Protein AF-A0AAD9U1U0-F1 (afdb_monomer)

Sequence (128 aa):
MNCRLKLYEFMQNIDRALERIRHSETFNDYQYGNTTPVYSTHLTSLEKHAATNYTRNVFFLVRDEIKEEASFSICNYIQDVDRYTYTLKRFGYENLTWTTCLIPSANVFNARANCLRPQVFLVATHSV

Secondary structure (DSSP, 8-state):
--HHHHHHHHHHHHHHHHHHHHHHHHHHHHHHTTSPPPP-SS-HHHHHHHHHHS-HHHHHHHHHHHHHHTTEEEEEEEEETTEEEEEEEETT-TT-EEEEEEETTTTEEEEEESSSS-------SS--

Radius of gyration: 20.53 Å; Cα contacts (8 Å, |Δi|>4): 122; chains: 1; bounding box: 55×40×45 Å

Nearest PDB structures (foldseek):
  2xgn-assembly2_B  TM=4.938E-01  e=3.022E-01  Streptomyces clavuligerus
  2xh9-assembly2_B  TM=5.156E-01  e=3.642E-01  Streptomyces clavuligerus
  5jrk-assembly1_A  TM=5.918E-01  e=8.184E-01  Sphingopyxis alaskensis RB2256
  2xft-assembly2_B  TM=4.331E-01  e=2.839E-01  Streptomyces clavuligerus
  2xft-assembly1_A  TM=4.361E-01  e=4.390E-01  Streptomyces clavuligerus

Mean predicted aligned error: 11.26 Å

pLDDT: mean 79.94, std 14.18, range [29.56, 95.44]

Structure (mmCIF, N/CA/C/O backbone):
data_AF-A0AAD9U1U0-F1
#
_entry.id   AF-A0AAD9U1U0-F1
#
loop_
_atom_site.group_PDB
_atom_site.id
_atom_site.type_symbol
_atom_site.label_atom_id
_atom_site.label_alt_id
_atom_site.label_comp_id
_atom_site.label_asym_id
_atom_site.label_entity_id
_atom_site.label_seq_id
_atom_site.pdbx_PDB_ins_code
_atom_site.Cartn_x
_atom_site.Cartn_y
_atom_site.Cartn_z
_atom_site.occupancy
_atom_site.B_iso_or_equiv
_atom_site.auth_seq_id
_atom_site.auth_comp_id
_atom_site.auth_asym_id
_atom_site.auth_atom_id
_atom_site.pdbx_PDB_model_num
ATOM 1 N N . MET A 1 1 ? -36.109 28.791 11.547 1.00 49.16 1 MET A N 1
ATOM 2 C CA . MET A 1 1 ? -35.301 27.580 11.831 1.00 49.16 1 MET A CA 1
ATOM 3 C C . MET A 1 1 ? -33.848 28.029 12.002 1.00 49.16 1 MET A C 1
ATOM 5 O O . MET A 1 1 ? -33.336 28.674 11.101 1.00 49.16 1 MET A O 1
ATOM 9 N N . ASN A 1 2 ? -33.227 27.833 13.171 1.00 58.56 2 ASN A N 1
ATOM 10 C CA . ASN A 1 2 ? -31.955 28.479 13.542 1.00 58.56 2 ASN A CA 1
ATOM 11 C C . ASN A 1 2 ? -30.740 27.638 13.089 1.00 58.56 2 ASN A C 1
ATOM 13 O O . ASN A 1 2 ? -30.385 26.655 13.736 1.00 58.56 2 ASN A O 1
ATOM 17 N N . CYS A 1 3 ? -30.115 28.007 11.966 1.00 62.72 3 CYS A N 1
ATOM 18 C CA . CYS A 1 3 ? -29.000 27.270 11.353 1.00 62.72 3 CYS A CA 1
ATOM 19 C C . CYS A 1 3 ? -27.746 27.152 12.241 1.00 62.72 3 CYS A C 1
ATOM 21 O O . CYS A 1 3 ? -26.942 26.248 12.025 1.00 62.72 3 CYS A O 1
ATOM 23 N N . ARG A 1 4 ? -27.579 28.016 13.257 1.00 61.69 4 ARG A N 1
ATOM 24 C CA . ARG A 1 4 ? -26.404 27.995 14.149 1.00 61.69 4 ARG A CA 1
ATOM 25 C C . ARG A 1 4 ? -26.391 26.787 15.090 1.00 61.69 4 ARG A C 1
ATOM 27 O O . ARG A 1 4 ? -25.322 26.247 15.346 1.00 61.69 4 ARG A O 1
ATOM 34 N N . LEU A 1 5 ? -27.561 26.333 15.552 1.00 69.50 5 LEU A N 1
ATOM 35 C CA . LEU A 1 5 ? -27.675 25.149 16.417 1.00 69.50 5 LEU A CA 1
ATOM 36 C C . LEU A 1 5 ? -27.323 23.862 15.654 1.00 69.50 5 LEU A C 1
ATOM 38 O O . LEU A 1 5 ? -26.585 23.027 16.164 1.00 69.50 5 LEU A O 1
ATOM 42 N N . LYS A 1 6 ? -27.748 23.760 14.387 1.00 77.69 6 LYS A N 1
ATOM 43 C CA . LYS A 1 6 ? -27.458 22.598 13.531 1.00 77.69 6 LYS A CA 1
ATOM 44 C C . LYS A 1 6 ? -25.970 22.444 13.200 1.00 77.69 6 LYS A C 1
ATOM 46 O O . LYS A 1 6 ? -25.476 21.324 13.145 1.00 77.69 6 LYS A O 1
ATOM 51 N N . LEU A 1 7 ? -25.248 23.550 12.985 1.00 88.69 7 LEU A N 1
ATOM 52 C CA . LEU A 1 7 ? -23.804 23.500 12.724 1.00 88.69 7 LEU A CA 1
ATOM 53 C C . LEU A 1 7 ? -23.018 23.075 13.972 1.00 88.69 7 LEU A C 1
ATOM 55 O O . LEU A 1 7 ? -22.061 22.315 13.869 1.00 88.69 7 LEU A O 1
ATOM 59 N N . TYR A 1 8 ? -23.437 23.541 15.149 1.00 88.62 8 TYR A N 1
ATOM 60 C CA . TYR A 1 8 ? -22.802 23.172 16.410 1.00 88.62 8 TYR A CA 1
ATOM 61 C C . TYR A 1 8 ? -22.972 21.679 16.727 1.00 88.62 8 TYR A C 1
ATOM 63 O O . TYR A 1 8 ? -21.994 21.001 17.030 1.00 88.62 8 TYR A O 1
ATOM 71 N N . GLU A 1 9 ? -24.185 21.142 16.573 1.00 89.50 9 GLU A N 1
ATOM 72 C CA . GLU A 1 9 ? -24.446 19.702 16.712 1.00 89.50 9 GLU A CA 1
ATOM 73 C C . GLU A 1 9 ? -23.649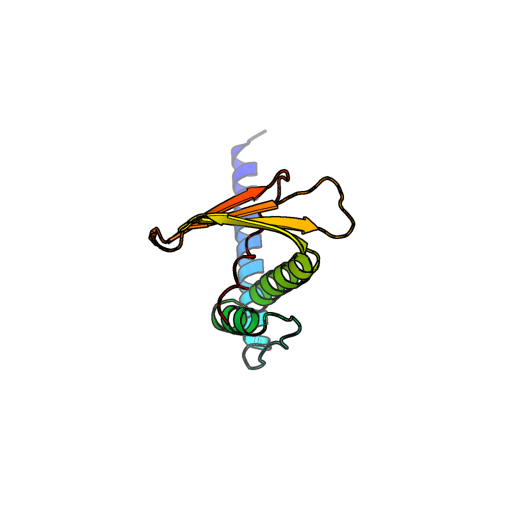 18.871 15.697 1.00 89.50 9 GLU A C 1
ATOM 75 O O . GLU A 1 9 ? -23.116 17.814 16.032 1.00 89.50 9 GLU A O 1
ATOM 80 N N . PHE A 1 10 ? -23.519 19.358 14.459 1.00 92.56 10 PHE A N 1
ATOM 81 C CA . PHE A 1 10 ? -22.698 18.710 13.439 1.00 92.56 10 PHE A CA 1
ATOM 82 C C . PHE A 1 10 ? -21.218 18.639 13.842 1.00 92.56 10 PHE A C 1
ATOM 84 O O . PHE A 1 10 ? -20.629 17.561 13.786 1.00 92.56 10 PHE A O 1
ATOM 91 N N . MET A 1 11 ? -20.638 19.747 14.314 1.00 93.44 11 MET A N 1
ATOM 92 C CA . MET A 1 11 ? -19.250 19.786 14.793 1.00 93.44 11 MET A CA 1
ATOM 93 C C . MET A 1 11 ? -19.028 18.840 15.978 1.00 93.44 11 MET A C 1
ATOM 95 O O . MET A 1 11 ? -18.098 18.042 15.952 1.00 93.44 11 MET A O 1
ATOM 99 N N . GLN A 1 12 ? -19.932 18.834 16.964 1.00 93.56 12 GLN A N 1
ATOM 100 C CA . GLN A 1 12 ? -19.842 17.903 18.095 1.00 93.56 12 GLN A CA 1
ATOM 101 C C . GLN A 1 12 ? -19.886 16.431 17.666 1.00 93.56 12 GLN A C 1
ATOM 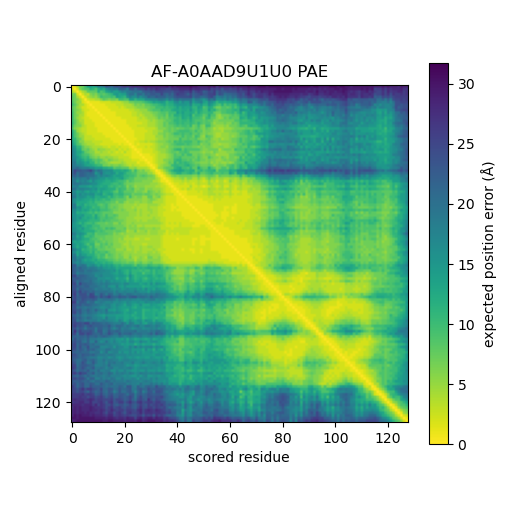103 O O . GLN A 1 12 ? -19.243 15.577 18.281 1.00 93.56 12 GLN A O 1
ATOM 108 N N . ASN A 1 13 ? -20.667 16.109 16.634 1.00 93.94 13 ASN A N 1
ATOM 109 C CA . ASN A 1 13 ? -20.720 14.755 16.094 1.00 93.94 13 ASN A CA 1
ATOM 110 C C . ASN A 1 13 ? -19.416 14.375 15.382 1.00 93.94 13 ASN A C 1
ATOM 112 O O . ASN A 1 13 ? -18.989 13.227 15.508 1.00 93.94 13 ASN A O 1
ATOM 116 N N . ILE A 1 14 ? -18.764 15.320 14.693 1.00 94.75 14 ILE A N 1
ATOM 117 C CA . ILE A 1 14 ? -17.425 15.115 14.121 1.00 94.75 14 ILE A CA 1
ATOM 118 C C . ILE A 1 14 ? -16.411 14.853 15.233 1.00 94.75 14 ILE A C 1
ATOM 120 O O . ILE A 1 14 ? -15.723 13.838 15.177 1.00 94.75 14 ILE A O 1
ATOM 124 N N . ASP A 1 15 ? -16.355 15.703 16.259 1.00 95.38 15 ASP A N 1
ATOM 125 C CA . ASP A 1 15 ? -15.394 15.555 17.359 1.00 95.38 15 ASP A CA 1
ATOM 126 C C . ASP A 1 15 ? -15.533 14.189 18.038 1.00 95.38 15 ASP A C 1
ATOM 128 O O . ASP A 1 15 ? -14.554 13.472 18.247 1.00 95.38 15 ASP A O 1
ATOM 132 N N . ARG A 1 16 ? -16.775 13.763 18.288 1.00 95.38 16 ARG A N 1
ATOM 133 C CA . ARG A 1 16 ? -17.067 12.447 18.864 1.00 95.38 16 ARG A CA 1
ATOM 134 C C . ARG A 1 16 ? -16.684 11.298 17.935 1.00 95.38 16 ARG A C 1
ATOM 136 O O . ARG A 1 16 ? -16.249 10.249 18.407 1.00 95.38 16 ARG A O 1
ATOM 143 N N . ALA A 1 17 ? -16.873 11.452 16.625 1.00 95.44 17 ALA A N 1
ATOM 144 C CA . ALA A 1 17 ? -16.447 10.450 15.654 1.00 95.44 17 ALA A CA 1
ATOM 145 C C . ALA A 1 17 ? -14.916 10.328 15.628 1.00 95.44 17 ALA A C 1
ATOM 147 O O . ALA A 1 17 ? -14.399 9.213 15.681 1.00 95.44 17 ALA A O 1
ATOM 148 N N . LEU A 1 18 ? -14.201 11.456 15.634 1.00 93.69 18 LEU A N 1
ATOM 149 C CA . LEU A 1 18 ? -12.739 11.495 15.697 1.00 93.69 18 LEU A CA 1
ATOM 150 C C . LEU A 1 18 ? -12.208 10.859 16.983 1.00 93.69 18 LEU A C 1
ATOM 152 O O . LEU A 1 18 ? -11.282 10.051 16.937 1.00 93.69 18 LEU A O 1
ATOM 156 N N . GLU A 1 19 ? -12.822 11.162 18.125 1.00 94.75 19 GLU A N 1
ATOM 157 C CA . GLU A 1 19 ? -12.441 10.581 19.411 1.00 94.75 19 GLU A CA 1
ATOM 158 C C . GLU A 1 19 ? -12.618 9.055 1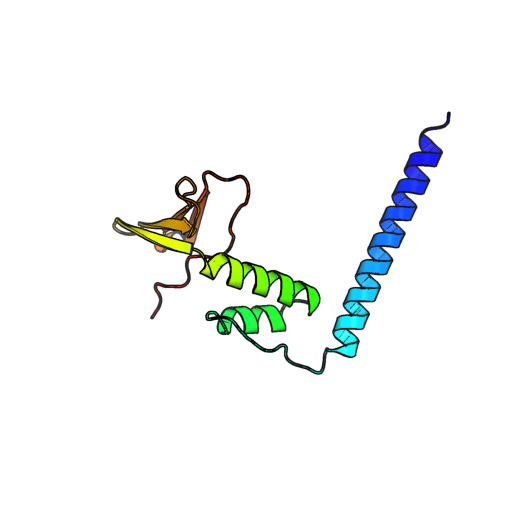9.418 1.00 94.75 19 GLU A C 1
ATOM 160 O O . GLU A 1 19 ? -11.723 8.323 19.848 1.00 94.75 19 GLU A O 1
ATOM 165 N N . ARG A 1 20 ? -13.723 8.550 18.851 1.00 92.25 20 ARG A N 1
ATOM 166 C CA . ARG A 1 20 ? -13.952 7.104 18.685 1.00 92.25 20 ARG A CA 1
ATOM 167 C C . ARG A 1 20 ? -12.910 6.454 17.776 1.00 92.25 20 ARG A C 1
ATOM 169 O O . ARG A 1 20 ? -12.417 5.383 18.127 1.00 92.25 20 ARG A O 1
ATOM 176 N N . ILE A 1 21 ? -12.553 7.090 16.656 1.00 89.12 21 ILE A N 1
ATOM 177 C CA . ILE A 1 21 ? -11.502 6.598 15.750 1.00 89.12 21 ILE A CA 1
ATOM 178 C C . ILE A 1 21 ? -10.178 6.495 16.511 1.00 89.12 21 ILE A C 1
ATOM 180 O O . ILE A 1 21 ? -9.608 5.407 16.588 1.00 89.12 21 ILE A O 1
ATOM 184 N N . ARG A 1 22 ? -9.753 7.571 17.184 1.00 88.31 22 ARG A N 1
ATOM 185 C CA . ARG A 1 22 ? -8.489 7.606 17.932 1.00 88.31 22 ARG A CA 1
ATOM 186 C C . ARG A 1 22 ? -8.425 6.544 19.029 1.00 88.31 22 ARG A C 1
ATOM 188 O O . ARG A 1 22 ? -7.402 5.879 19.192 1.00 88.31 22 ARG A O 1
ATOM 195 N N . HIS A 1 23 ? -9.511 6.358 19.780 1.00 88.44 23 HIS A N 1
ATOM 196 C CA . HIS A 1 23 ? -9.575 5.311 20.798 1.00 88.44 23 HIS A CA 1
ATOM 197 C C . HIS A 1 23 ? -9.511 3.908 20.197 1.00 88.44 23 HIS A C 1
ATOM 199 O O . HIS A 1 23 ? -8.825 3.054 20.753 1.00 88.44 23 HIS A O 1
ATOM 205 N N . SER A 1 24 ? -10.178 3.670 19.064 1.00 86.12 24 SER A N 1
ATOM 206 C CA . SER A 1 24 ? -10.131 2.370 18.388 1.00 86.12 24 SER A CA 1
ATOM 207 C C . SER A 1 24 ? -8.734 2.036 17.859 1.00 86.12 24 SER A C 1
ATOM 209 O O . SER A 1 24 ? -8.270 0.912 18.031 1.00 86.12 24 SER A O 1
ATOM 211 N N . GLU A 1 25 ? -8.029 3.018 17.292 1.00 83.50 25 GLU A N 1
ATOM 212 C CA . GLU A 1 25 ? -6.649 2.863 16.824 1.00 83.50 25 GLU A CA 1
ATOM 213 C C . GLU A 1 25 ? -5.705 2.581 17.989 1.00 83.50 25 GLU A C 1
ATOM 215 O O . GLU A 1 25 ? -4.966 1.603 17.953 1.00 83.50 25 GLU A O 1
ATOM 220 N N . THR A 1 26 ? -5.809 3.367 19.065 1.00 83.19 26 THR A N 1
ATOM 221 C CA . THR A 1 26 ? -4.991 3.183 20.273 1.00 83.19 26 THR A CA 1
ATOM 222 C C . THR A 1 26 ? -5.227 1.810 20.901 1.00 83.19 26 THR A C 1
ATOM 224 O O . THR A 1 26 ? -4.285 1.145 21.325 1.00 83.19 26 THR A O 1
ATOM 227 N N . PHE A 1 27 ? -6.483 1.360 20.962 1.00 83.12 27 PHE A N 1
ATOM 228 C CA . PHE A 1 27 ? -6.822 0.041 21.487 1.00 83.12 27 PHE A CA 1
ATOM 229 C C . PHE A 1 27 ? -6.278 -1.083 20.602 1.00 83.12 27 PHE A C 1
ATOM 231 O O . PHE A 1 27 ? -5.739 -2.052 21.130 1.00 83.12 27 PHE A O 1
ATOM 238 N N . ASN A 1 28 ? -6.378 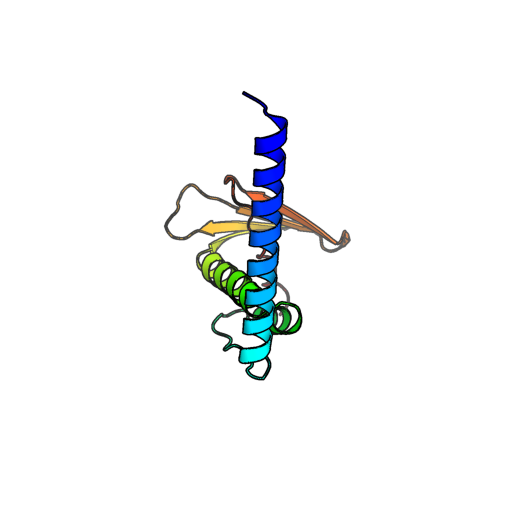-0.954 19.277 1.00 78.69 28 ASN A N 1
ATOM 239 C CA . ASN A 1 28 ? -5.810 -1.928 18.348 1.00 78.69 28 ASN A CA 1
ATOM 240 C C . ASN A 1 28 ? -4.283 -1.987 18.476 1.00 78.69 28 ASN A C 1
ATOM 242 O O . ASN A 1 28 ? -3.718 -3.075 18.566 1.00 78.69 28 ASN A O 1
ATOM 246 N N . ASP A 1 29 ? -3.611 -0.844 18.548 1.00 79.25 29 ASP A N 1
ATOM 247 C CA . ASP A 1 29 ? -2.163 -0.807 18.739 1.00 79.25 29 ASP A CA 1
ATOM 248 C C . ASP A 1 29 ? -1.755 -1.359 20.110 1.00 79.25 29 ASP A C 1
ATOM 250 O O . ASP A 1 29 ? -0.751 -2.054 20.203 1.00 79.25 29 ASP A O 1
ATOM 254 N N . TYR A 1 30 ? -2.544 -1.152 21.168 1.00 79.06 30 TYR A N 1
ATOM 255 C CA . TYR A 1 30 ? -2.287 -1.762 22.477 1.00 79.06 30 TYR A CA 1
ATOM 256 C C . TYR A 1 30 ? -2.484 -3.284 22.462 1.00 79.06 30 TYR A C 1
ATOM 258 O O . TYR A 1 30 ? -1.590 -4.030 22.859 1.00 79.06 30 TYR A O 1
ATOM 266 N N . GLN A 1 31 ? -3.639 -3.757 21.982 1.00 78.88 31 GLN A N 1
ATOM 267 C CA . GLN A 1 31 ? -3.976 -5.185 21.949 1.00 78.88 31 GLN A CA 1
ATOM 268 C C . GLN A 1 31 ? -2.992 -5.987 21.108 1.00 78.88 31 GLN A C 1
ATOM 270 O O . GLN A 1 31 ? -2.654 -7.125 21.430 1.00 78.88 31 GLN A O 1
ATOM 275 N N . TYR A 1 32 ? -2.531 -5.388 20.016 1.00 72.94 32 TYR A N 1
ATOM 276 C CA . TYR A 1 32 ? -1.725 -6.081 19.035 1.00 72.94 32 TYR A CA 1
ATOM 277 C C . TYR A 1 32 ? -0.275 -5.590 18.954 1.00 72.94 32 TYR A C 1
ATOM 279 O O . TYR A 1 32 ? 0.478 -6.119 18.133 1.00 72.94 32 TYR A O 1
ATOM 287 N N . GLY A 1 33 ? 0.139 -4.642 19.796 1.00 67.62 33 GLY A N 1
ATOM 288 C CA . GLY A 1 33 ? 1.457 -3.992 19.753 1.00 67.62 33 GLY A CA 1
ATOM 289 C C . GLY A 1 33 ? 2.633 -4.932 20.000 1.00 67.62 33 GLY A C 1
ATOM 290 O O . GLY A 1 33 ? 3.730 -4.694 19.508 1.00 67.62 33 GLY A O 1
ATOM 291 N N . ASN A 1 34 ? 2.387 -6.061 20.669 1.00 67.88 34 ASN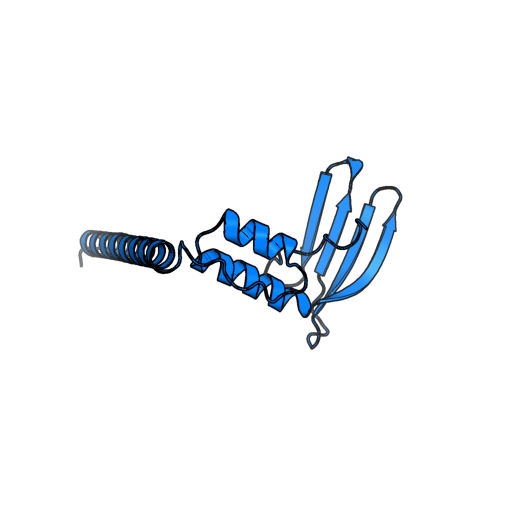 A N 1
ATOM 292 C CA . ASN A 1 34 ? 3.387 -7.111 20.880 1.00 67.88 34 ASN A CA 1
ATOM 293 C C . ASN A 1 34 ? 3.464 -8.120 19.720 1.00 67.88 34 ASN A C 1
ATOM 295 O O . ASN A 1 34 ? 4.253 -9.061 19.774 1.00 67.88 34 ASN A O 1
ATOM 299 N N . THR A 1 35 ? 2.629 -7.968 18.686 1.00 77.81 35 THR A N 1
ATOM 300 C CA . THR A 1 35 ? 2.562 -8.900 17.555 1.00 77.81 35 THR A CA 1
ATOM 301 C C . THR A 1 35 ? 2.949 -8.203 16.262 1.00 77.81 35 THR A C 1
ATOM 303 O O . THR A 1 35 ? 2.262 -7.295 15.793 1.00 77.81 35 THR A O 1
ATOM 306 N N . THR A 1 36 ? 4.025 -8.665 15.635 1.00 78.88 36 THR A N 1
ATOM 307 C CA . THR A 1 36 ? 4.366 -8.240 14.278 1.00 78.88 36 THR A CA 1
ATOM 308 C C . THR A 1 36 ? 3.292 -8.742 13.307 1.00 78.88 36 THR A C 1
ATOM 310 O O . THR A 1 36 ? 2.951 -9.929 13.347 1.00 78.88 36 THR A O 1
ATOM 313 N N . PRO A 1 37 ? 2.718 -7.880 12.449 1.00 82.62 37 PRO A N 1
ATOM 314 C CA . PRO A 1 37 ? 1.771 -8.335 11.446 1.00 82.62 37 PRO A CA 1
ATOM 315 C C . PRO A 1 37 ? 2.460 -9.267 10.442 1.00 82.62 37 PRO A C 1
ATOM 317 O O . PRO A 1 37 ? 3.619 -9.075 10.083 1.00 82.62 37 PRO A O 1
ATOM 320 N N . VAL A 1 38 ? 1.736 -10.283 9.972 1.00 86.75 38 VAL A N 1
ATOM 321 C CA . VAL A 1 38 ? 2.253 -11.208 8.957 1.00 86.75 38 VAL A CA 1
ATOM 322 C C . VAL A 1 38 ? 2.369 -10.479 7.619 1.00 86.75 38 VAL A C 1
ATOM 324 O O . VAL A 1 38 ? 1.371 -9.973 7.087 1.00 86.75 38 VAL A O 1
ATOM 327 N N . TYR A 1 39 ? 3.586 -10.453 7.081 1.00 90.12 39 TYR A N 1
ATOM 328 C CA . TYR A 1 39 ? 3.883 -9.964 5.737 1.00 90.12 39 TYR A CA 1
ATOM 329 C C . TYR A 1 39 ? 3.419 -11.004 4.724 1.00 90.12 39 TYR A C 1
ATOM 331 O O . TYR A 1 39 ? 3.718 -12.190 4.864 1.00 90.12 39 TYR A O 1
ATOM 339 N N . SER A 1 40 ? 2.637 -10.575 3.741 1.00 88.00 40 SER A N 1
ATOM 340 C CA . SER A 1 40 ? 1.949 -11.501 2.828 1.00 88.00 40 SER A CA 1
ATOM 341 C C . SER A 1 40 ? 2.146 -11.165 1.356 1.00 88.00 40 SER A C 1
ATOM 343 O O . SER A 1 40 ? 1.662 -11.895 0.495 1.00 88.00 40 SER A O 1
ATOM 345 N N . THR A 1 41 ? 2.820 -10.058 1.059 1.00 86.81 41 THR A N 1
ATOM 346 C CA . THR A 1 41 ? 3.000 -9.565 -0.306 1.00 86.81 41 THR A CA 1
ATOM 347 C C . THR A 1 41 ? 4.425 -9.806 -0.792 1.00 86.81 41 THR A C 1
ATOM 349 O O . THR A 1 41 ? 5.315 -10.174 -0.027 1.00 86.81 41 THR A O 1
ATOM 352 N N . HIS A 1 42 ? 4.658 -9.571 -2.082 1.00 83.25 42 HIS A N 1
ATOM 353 C CA . HIS A 1 42 ? 5.990 -9.655 -2.677 1.00 83.25 42 HIS A CA 1
ATOM 354 C C . HIS A 1 42 ? 6.909 -8.484 -2.266 1.00 83.25 42 HIS A C 1
ATOM 356 O O . HIS A 1 42 ? 8.125 -8.598 -2.393 1.00 83.25 42 HIS A O 1
ATOM 362 N N . LEU A 1 43 ? 6.363 -7.384 -1.723 1.00 85.81 43 LEU A N 1
ATOM 363 C CA . LEU A 1 43 ? 7.116 -6.213 -1.250 1.00 85.81 43 LEU A CA 1
ATOM 364 C C . LEU A 1 43 ? 7.276 -6.224 0.278 1.00 85.81 43 LEU A C 1
ATOM 366 O O . LEU A 1 43 ? 6.929 -5.265 0.970 1.00 85.81 43 LEU A O 1
ATOM 370 N N . THR A 1 44 ? 7.840 -7.304 0.822 1.00 87.81 44 THR A N 1
ATOM 371 C CA . THR A 1 44 ? 7.995 -7.492 2.279 1.00 87.81 44 THR A CA 1
ATOM 372 C C . THR A 1 44 ? 8.806 -6.384 2.958 1.00 87.81 44 THR A C 1
ATOM 374 O O . THR A 1 44 ? 8.528 -6.038 4.104 1.00 87.8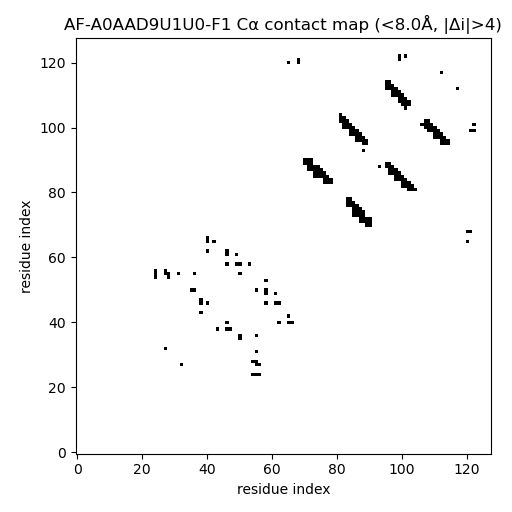1 44 THR A O 1
ATOM 377 N N . SER A 1 45 ? 9.776 -5.781 2.259 1.00 87.50 45 SER A N 1
ATOM 378 C CA . SER A 1 45 ? 10.544 -4.630 2.765 1.00 87.50 45 SER A CA 1
ATOM 379 C C . SER A 1 45 ? 9.651 -3.408 3.015 1.00 87.50 45 SER A C 1
ATOM 381 O O . SER A 1 45 ? 9.759 -2.756 4.056 1.00 87.50 45 SER A O 1
ATOM 383 N N . LEU A 1 46 ? 8.707 -3.144 2.103 1.00 87.00 46 LEU A N 1
ATOM 384 C CA . LEU A 1 46 ? 7.747 -2.052 2.238 1.00 87.00 46 LEU A CA 1
ATOM 385 C C . LEU A 1 46 ? 6.727 -2.352 3.340 1.00 87.00 46 LEU A C 1
ATOM 387 O O . LEU A 1 46 ? 6.466 -1.486 4.170 1.00 87.00 46 LEU A O 1
ATOM 391 N N . GLU A 1 47 ? 6.221 -3.589 3.415 1.00 89.69 47 GLU A N 1
ATOM 392 C CA . GLU A 1 47 ? 5.359 -4.028 4.523 1.00 89.69 47 GLU A CA 1
ATOM 393 C C . GLU A 1 47 ? 6.066 -3.864 5.882 1.00 89.69 47 GLU A C 1
ATOM 395 O O . GLU A 1 47 ? 5.476 -3.339 6.824 1.00 89.69 47 GLU A O 1
ATOM 400 N N . LYS A 1 48 ? 7.346 -4.240 5.988 1.00 90.88 48 LYS A N 1
ATOM 401 C CA . LYS A 1 48 ? 8.140 -4.079 7.216 1.00 90.88 48 LYS A CA 1
ATOM 402 C C . LYS A 1 48 ? 8.334 -2.608 7.592 1.00 90.88 48 LYS A C 1
ATOM 404 O O . LYS A 1 48 ? 8.229 -2.253 8.769 1.00 90.88 48 LYS A O 1
ATOM 409 N N . HIS A 1 49 ? 8.610 -1.749 6.611 1.00 90.25 49 HIS A N 1
ATOM 410 C CA . HIS A 1 49 ? 8.724 -0.312 6.844 1.00 90.25 49 HIS A CA 1
ATOM 411 C C . HIS A 1 49 ? 7.384 0.276 7.308 1.00 90.25 49 HIS A C 1
ATOM 413 O O . HIS A 1 49 ? 7.345 0.995 8.306 1.00 90.25 49 HIS A O 1
ATOM 419 N N . ALA A 1 50 ? 6.283 -0.094 6.653 1.00 89.88 50 ALA A N 1
ATOM 420 C CA . ALA A 1 50 ? 4.939 0.334 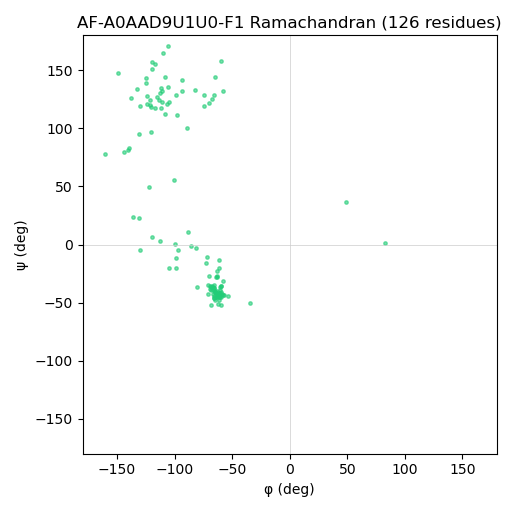7.020 1.00 89.88 50 ALA A CA 1
ATOM 421 C C . ALA A 1 50 ? 4.549 -0.134 8.431 1.00 89.88 50 ALA A C 1
ATOM 423 O O . ALA A 1 50 ? 4.055 0.666 9.215 1.00 89.88 50 ALA A O 1
ATOM 424 N N . ALA A 1 51 ? 4.833 -1.389 8.789 1.00 89.69 51 ALA A N 1
ATOM 425 C CA . ALA A 1 51 ? 4.537 -1.936 10.115 1.00 89.69 51 ALA A CA 1
ATOM 426 C C . ALA A 1 51 ? 5.310 -1.235 11.244 1.00 89.69 51 ALA A C 1
ATOM 428 O O . ALA A 1 51 ? 4.848 -1.214 12.379 1.00 89.69 51 ALA A O 1
ATOM 429 N N . THR A 1 52 ? 6.487 -0.680 10.938 1.00 89.19 52 THR A N 1
ATOM 430 C CA . THR A 1 52 ? 7.296 0.081 11.903 1.00 89.19 52 THR A CA 1
ATOM 431 C C . THR A 1 52 ? 6.803 1.522 12.069 1.00 89.19 52 THR A C 1
ATOM 433 O O . THR A 1 52 ? 6.881 2.069 13.163 1.00 89.19 52 THR A O 1
ATOM 436 N N . ASN A 1 53 ? 6.337 2.156 10.988 1.00 89.12 53 ASN A N 1
ATOM 437 C CA . ASN A 1 53 ? 6.036 3.594 10.974 1.00 89.12 53 ASN A CA 1
ATOM 438 C C . ASN A 1 53 ? 4.552 3.923 11.167 1.00 89.12 53 ASN A C 1
ATOM 440 O O . ASN A 1 53 ? 4.222 5.052 11.526 1.00 89.12 53 ASN A O 1
ATOM 444 N N . TYR A 1 54 ? 3.660 2.969 10.912 1.00 86.12 54 TYR A N 1
ATOM 445 C CA . TYR A 1 54 ? 2.220 3.185 10.949 1.00 86.12 54 TYR A CA 1
ATOM 446 C C . TYR A 1 54 ? 1.532 2.349 12.026 1.00 86.12 54 TYR A C 1
ATOM 448 O O . TYR A 1 54 ? 2.005 1.278 12.404 1.00 86.12 54 TYR A O 1
ATOM 456 N N . THR A 1 55 ? 0.366 2.829 12.471 1.00 87.06 55 THR A N 1
ATOM 457 C CA . THR A 1 55 ? -0.548 2.049 13.317 1.00 87.06 55 THR A CA 1
ATOM 458 C C . THR A 1 55 ? -0.978 0.780 12.587 1.00 87.06 55 THR A C 1
ATOM 460 O O . THR A 1 55 ? -0.957 0.704 11.351 1.00 87.06 55 THR A O 1
ATOM 463 N N . ARG A 1 56 ? -1.423 -0.235 13.330 1.00 86.25 56 ARG A N 1
ATOM 464 C CA . ARG A 1 56 ? -1.772 -1.532 12.734 1.00 86.25 56 ARG A CA 1
ATOM 465 C C . ARG A 1 56 ? -2.879 -1.426 11.680 1.00 86.25 56 ARG A C 1
ATOM 467 O O . ARG A 1 56 ? -2.840 -2.135 10.677 1.00 86.25 56 ARG A O 1
ATOM 474 N N . ASN A 1 57 ? -3.845 -0.529 11.881 1.00 85.81 57 ASN A N 1
ATOM 475 C CA . ASN A 1 57 ? -4.921 -0.285 10.916 1.00 85.81 57 ASN A CA 1
ATOM 476 C C . ASN A 1 57 ? -4.374 0.310 9.613 1.00 85.81 57 ASN A C 1
ATOM 478 O O . ASN A 1 57 ? -4.711 -0.160 8.528 1.00 85.81 57 ASN A O 1
ATOM 482 N N . VAL A 1 58 ? -3.492 1.306 9.717 1.00 86.94 58 VAL A N 1
ATOM 483 C CA . VAL A 1 58 ? -2.888 1.957 8.550 1.00 86.94 58 VAL A CA 1
ATOM 484 C C . VAL A 1 58 ? -1.947 0.999 7.814 1.00 86.94 58 VAL A C 1
ATOM 486 O O . VAL A 1 58 ? -1.960 0.972 6.586 1.00 86.94 58 VAL A O 1
ATOM 489 N N . PHE A 1 59 ? -1.212 0.134 8.524 1.00 89.50 59 PHE A N 1
ATOM 490 C CA . PHE A 1 59 ? -0.442 -0.949 7.900 1.00 89.50 59 PHE A CA 1
ATOM 491 C C . PHE A 1 59 ? -1.314 -1.817 6.978 1.00 89.50 59 PHE A C 1
ATOM 493 O O . PHE A 1 59 ? -0.903 -2.131 5.860 1.00 89.50 59 PHE A O 1
ATOM 500 N N . PHE A 1 60 ? -2.521 -2.192 7.415 1.00 88.62 60 PHE A N 1
ATOM 501 C CA . PHE A 1 60 ? -3.410 -3.004 6.585 1.00 88.62 60 PHE A CA 1
ATOM 502 C C . PHE A 1 60 ? -3.898 -2.260 5.340 1.00 88.62 60 PHE A C 1
ATOM 504 O O . PHE A 1 60 ? -3.930 -2.872 4.276 1.00 88.62 60 PHE A O 1
ATOM 511 N N . LEU A 1 61 ? -4.165 -0.954 5.435 1.00 89.50 61 LEU A N 1
ATOM 512 C CA . LEU A 1 61 ? -4.493 -0.128 4.267 1.00 89.50 61 LEU A CA 1
ATOM 513 C C . LEU A 1 61 ? -3.341 -0.098 3.252 1.00 89.50 61 LEU A C 1
ATOM 515 O O . LEU A 1 61 ? -3.565 -0.303 2.063 1.00 89.50 61 LEU A O 1
ATOM 519 N N . VAL A 1 62 ? -2.102 0.093 3.719 1.00 87.56 62 VAL A N 1
ATOM 520 C CA . VAL A 1 62 ? -0.910 0.062 2.852 1.00 87.56 62 VAL A CA 1
ATOM 521 C C . VAL A 1 62 ? -0.759 -1.305 2.188 1.00 87.56 62 VAL A C 1
ATOM 523 O O . VAL A 1 62 ? -0.503 -1.396 0.991 1.00 87.56 62 VAL A O 1
ATOM 526 N N . ARG A 1 63 ? -0.942 -2.387 2.947 1.00 89.81 63 ARG A N 1
ATOM 527 C CA . ARG A 1 63 ? -0.838 -3.751 2.423 1.00 89.81 63 ARG A CA 1
ATOM 528 C C . ARG A 1 63 ? -1.893 -4.055 1.365 1.00 89.81 63 ARG A C 1
ATOM 530 O O . ARG A 1 63 ? -1.587 -4.739 0.391 1.00 89.81 63 ARG A O 1
ATOM 537 N N . ASP A 1 64 ? -3.119 -3.592 1.563 1.00 89.44 64 ASP A N 1
ATOM 538 C CA . ASP A 1 64 ? -4.194 -3.793 0.596 1.00 89.44 64 ASP A CA 1
ATOM 539 C C . ASP A 1 64 ? -3.926 -3.009 -0.695 1.00 89.44 64 ASP A C 1
ATOM 541 O O . ASP A 1 64 ? -4.135 -3.556 -1.777 1.00 89.44 64 ASP A O 1
ATOM 545 N N . GLU A 1 65 ? -3.336 -1.812 -0.604 1.00 86.06 65 GLU A N 1
ATOM 546 C CA . GLU A 1 65 ? -2.861 -1.076 -1.781 1.00 86.06 65 GLU A CA 1
ATOM 547 C C . GLU A 1 65 ? -1.736 -1.839 -2.506 1.00 86.06 65 GLU A C 1
ATOM 549 O O . GLU A 1 65 ? -1.801 -2.008 -3.718 1.00 86.06 65 GLU A O 1
ATOM 554 N N . ILE A 1 66 ? -0.755 -2.405 -1.787 1.00 85.44 66 ILE A N 1
ATOM 555 C CA . ILE A 1 66 ? 0.308 -3.239 -2.392 1.00 85.44 66 ILE A CA 1
ATOM 556 C C . ILE A 1 66 ? -0.281 -4.463 -3.115 1.00 85.44 66 ILE A C 1
ATOM 558 O O . ILE A 1 66 ? 0.184 -4.851 -4.189 1.00 85.44 66 ILE A O 1
ATOM 562 N N . LYS A 1 67 ? -1.299 -5.104 -2.530 1.00 85.31 67 LYS A N 1
ATOM 563 C CA . LYS A 1 67 ? -1.992 -6.237 -3.161 1.00 85.31 67 LYS A CA 1
ATOM 564 C C . LYS A 1 67 ? -2.765 -5.811 -4.401 1.00 85.31 67 LYS A C 1
ATOM 566 O O . LYS A 1 67 ? -2.786 -6.559 -5.374 1.00 85.31 67 LYS A O 1
ATOM 571 N N . GLU A 1 68 ? -3.408 -4.647 -4.366 1.00 80.31 68 GLU A N 1
ATOM 572 C CA . GLU A 1 68 ? -4.095 -4.102 -5.533 1.00 80.31 68 GLU A CA 1
ATOM 573 C C . GLU A 1 68 ? -3.094 -3.771 -6.644 1.00 80.31 68 GLU A C 1
ATOM 575 O O . GLU A 1 68 ? -3.331 -4.114 -7.804 1.00 80.31 68 GLU A O 1
ATOM 580 N N . GLU A 1 69 ? -1.945 -3.203 -6.293 1.00 74.94 69 GLU A N 1
ATOM 581 C CA . GLU A 1 69 ? -0.885 -2.868 -7.238 1.00 74.94 69 GLU A CA 1
ATOM 582 C C . GLU A 1 69 ? -0.287 -4.116 -7.916 1.00 74.94 69 GLU A C 1
ATOM 584 O O . GLU A 1 69 ? 0.105 -4.081 -9.079 1.00 74.94 69 GLU A O 1
ATOM 589 N N . ALA A 1 70 ? -0.315 -5.278 -7.255 1.00 70.50 70 ALA A N 1
ATOM 590 C CA . ALA A 1 70 ? 0.074 -6.547 -7.877 1.00 70.50 70 ALA A CA 1
ATOM 591 C C . ALA A 1 70 ? -0.801 -6.934 -9.093 1.00 70.50 70 ALA A C 1
ATOM 593 O O . ALA A 1 70 ? -0.440 -7.837 -9.846 1.00 70.50 70 ALA A O 1
ATOM 594 N N . SER A 1 71 ? -1.947 -6.270 -9.303 1.00 76.62 71 SER A N 1
ATOM 595 C CA . SER A 1 71 ? -2.781 -6.442 -10.502 1.00 76.62 71 SER A CA 1
ATOM 596 C C . SER A 1 71 ? -2.297 -5.645 -11.721 1.00 76.62 71 SER A C 1
ATOM 598 O O . SER A 1 71 ? -2.882 -5.767 -12.804 1.00 76.62 71 SER A O 1
ATOM 600 N N . PHE A 1 72 ? -1.241 -4.842 -11.570 1.00 78.38 72 PHE A N 1
ATOM 601 C CA . PHE A 1 72 ? -0.651 -4.042 -12.635 1.00 78.38 72 PHE A CA 1
ATOM 602 C C . PHE A 1 72 ? 0.503 -4.779 -13.301 1.00 78.38 72 PHE A C 1
ATOM 604 O O . PHE A 1 72 ? 1.304 -5.465 -12.674 1.00 78.38 72 PHE A O 1
ATOM 611 N N . SER A 1 73 ? 0.587 -4.614 -14.615 1.00 81.06 73 SER A N 1
ATOM 612 C CA . SER A 1 73 ? 1.649 -5.159 -15.449 1.00 81.06 73 SER A CA 1
ATOM 613 C C . SER A 1 73 ? 2.303 -4.031 -16.234 1.00 81.06 73 SER A C 1
ATOM 615 O O . SER A 1 73 ? 1.622 -3.131 -16.733 1.00 81.06 73 SER A O 1
ATOM 617 N N . ILE A 1 74 ? 3.629 -4.067 -16.345 1.00 84.88 74 ILE A N 1
ATOM 618 C CA . ILE A 1 74 ? 4.368 -3.144 -17.207 1.00 84.88 74 ILE A CA 1
ATOM 619 C C . ILE A 1 74 ? 4.146 -3.593 -18.651 1.00 84.88 74 ILE A C 1
ATOM 621 O O . ILE A 1 74 ? 4.500 -4.709 -19.022 1.00 84.88 74 ILE A O 1
ATOM 625 N N . CYS A 1 75 ? 3.552 -2.727 -19.466 1.00 87.00 75 CYS A N 1
ATOM 626 C CA . CYS A 1 75 ? 3.298 -3.000 -20.882 1.00 87.00 75 CYS A CA 1
ATOM 627 C C . CYS A 1 75 ? 4.258 -2.259 -21.812 1.00 87.00 75 CYS A C 1
ATOM 629 O O . CYS A 1 75 ? 4.383 -2.635 -22.973 1.00 87.00 75 CYS A O 1
ATOM 631 N N . ASN A 1 76 ? 4.900 -1.191 -21.332 1.00 86.69 76 ASN A N 1
ATOM 632 C CA . ASN A 1 76 ? 5.897 -0.460 -22.102 1.00 86.69 76 ASN A CA 1
ATOM 633 C C . ASN A 1 76 ? 6.957 0.157 -21.186 1.00 86.69 76 ASN A C 1
ATOM 635 O O . ASN A 1 76 ? 6.650 0.590 -20.072 1.00 86.69 76 ASN A O 1
ATOM 639 N N . TYR A 1 77 ? 8.181 0.237 -21.697 1.00 89.50 77 TYR A N 1
ATOM 640 C CA . TYR A 1 77 ? 9.329 0.846 -21.043 1.00 89.50 77 TYR A CA 1
ATOM 641 C C . TYR A 1 77 ? 10.108 1.667 -22.066 1.00 89.50 77 TYR A C 1
ATOM 643 O O . TYR A 1 77 ? 10.489 1.160 -23.120 1.00 89.50 77 TYR A O 1
ATOM 651 N N . ILE A 1 78 ? 10.331 2.940 -21.751 1.00 91.19 78 ILE A N 1
ATOM 652 C CA . ILE A 1 78 ? 11.129 3.854 -22.563 1.00 91.19 78 ILE A CA 1
ATOM 653 C C . ILE A 1 78 ? 12.223 4.418 -21.672 1.00 91.19 78 ILE A C 1
ATOM 655 O O . ILE A 1 78 ? 11.934 5.077 -20.671 1.00 91.19 78 ILE A O 1
ATOM 659 N N . GLN A 1 79 ? 13.467 4.182 -22.067 1.00 91.50 79 GLN A N 1
ATOM 660 C CA . GLN A 1 79 ? 14.636 4.796 -21.462 1.00 91.50 79 GLN A CA 1
ATOM 661 C C . GLN A 1 79 ? 15.192 5.851 -22.410 1.00 91.50 79 GLN A C 1
ATOM 663 O O . GLN A 1 79 ? 15.562 5.553 -23.542 1.00 91.50 79 GLN A O 1
ATOM 668 N N . ASP A 1 80 ? 15.243 7.075 -21.918 1.00 89.25 80 ASP A N 1
ATOM 669 C CA . ASP A 1 80 ? 16.043 8.168 -22.453 1.00 89.25 80 ASP A CA 1
ATOM 670 C C . ASP A 1 80 ? 17.179 8.443 -21.450 1.00 89.25 80 ASP A C 1
ATOM 672 O O . ASP A 1 80 ? 17.118 7.959 -20.319 1.00 89.25 80 ASP A O 1
ATOM 676 N N . VAL A 1 81 ? 18.213 9.183 -21.855 1.00 90.06 81 VAL A N 1
ATOM 677 C CA . VAL A 1 81 ? 19.519 9.326 -21.172 1.00 90.06 81 VAL A CA 1
ATOM 678 C C . VAL A 1 81 ? 19.433 9.296 -19.639 1.00 90.06 81 VAL A C 1
ATOM 680 O O . VAL A 1 81 ? 20.132 8.514 -19.000 1.00 90.06 81 VAL A O 1
ATOM 683 N N . ASP A 1 82 ? 18.548 10.108 -19.059 1.00 90.81 82 ASP A N 1
ATOM 684 C CA . ASP A 1 82 ? 18.275 10.157 -17.617 1.00 90.81 82 ASP A CA 1
ATOM 685 C C . ASP A 1 82 ? 16.768 10.107 -17.311 1.00 90.81 82 ASP A C 1
ATOM 687 O O . ASP A 1 82 ? 16.301 10.570 -16.278 1.00 90.81 82 ASP A O 1
ATOM 691 N N . ARG A 1 83 ? 15.952 9.582 -18.227 1.00 88.00 83 ARG A N 1
ATOM 692 C CA . ARG A 1 83 ? 14.499 9.539 -18.050 1.00 88.00 83 ARG A CA 1
ATOM 693 C C . ARG A 1 83 ? 13.961 8.147 -18.322 1.00 88.00 83 ARG A C 1
ATOM 695 O O . ARG A 1 83 ? 14.004 7.649 -19.440 1.00 88.00 83 ARG A O 1
ATOM 702 N N . TYR A 1 84 ? 13.348 7.573 -17.299 1.00 89.06 84 TYR A N 1
ATOM 703 C CA . TYR A 1 84 ? 12.765 6.240 -17.318 1.00 89.06 84 TYR A CA 1
ATOM 704 C C . TYR A 1 84 ? 11.250 6.378 -17.303 1.00 89.06 84 TYR A C 1
ATOM 706 O O . TYR A 1 84 ? 10.678 6.859 -16.326 1.00 89.06 84 TYR A O 1
ATOM 714 N N . THR A 1 85 ? 10.596 5.999 -18.397 1.00 89.06 85 THR A N 1
ATOM 715 C CA . THR A 1 85 ? 9.140 6.071 -18.539 1.00 89.06 85 THR A CA 1
ATOM 716 C C . THR A 1 85 ? 8.551 4.669 -18.595 1.00 89.06 85 THR A C 1
ATOM 718 O O . THR A 1 85 ? 8.806 3.918 -19.533 1.00 89.06 85 THR A O 1
ATOM 721 N N . TYR A 1 86 ? 7.717 4.338 -17.617 1.00 86.69 86 TYR A N 1
ATOM 722 C CA . TYR A 1 86 ? 6.999 3.072 -17.527 1.00 86.69 86 TYR A CA 1
ATOM 723 C C . TYR A 1 86 ? 5.535 3.301 -17.874 1.00 86.69 86 TYR A C 1
ATOM 725 O O . TYR A 1 86 ? 4.924 4.256 -17.396 1.00 86.69 86 TYR A O 1
ATOM 733 N N . THR A 1 87 ? 4.960 2.425 -18.695 1.00 86.25 87 THR A N 1
ATOM 734 C CA . THR A 1 87 ? 3.509 2.369 -18.908 1.00 86.25 87 THR A CA 1
ATOM 735 C C . THR A 1 87 ? 2.963 1.097 -18.293 1.00 86.25 87 THR A C 1
ATOM 737 O O . THR A 1 87 ? 3.375 -0.001 -18.674 1.00 86.25 87 THR A O 1
ATOM 740 N N . LEU A 1 88 ? 2.019 1.250 -17.373 1.00 84.88 88 LEU A N 1
ATOM 741 C CA . LEU A 1 88 ? 1.373 0.156 -16.667 1.00 84.88 88 LEU A CA 1
ATOM 742 C C . LEU A 1 88 ? -0.072 -0.004 -17.139 1.00 84.88 88 LEU A C 1
ATOM 744 O O . LEU A 1 88 ? -0.764 0.985 -17.405 1.00 84.88 88 LEU A O 1
ATOM 748 N N . LYS A 1 89 ? -0.530 -1.255 -17.205 1.00 84.50 89 LYS A N 1
ATOM 749 C CA . LYS A 1 89 ? -1.942 -1.610 -17.373 1.00 84.50 89 LYS A CA 1
ATOM 750 C C . LYS A 1 89 ? -2.388 -2.544 -16.268 1.00 84.50 89 LYS A C 1
ATOM 752 O O . LYS A 1 89 ? -1.656 -3.455 -15.878 1.00 84.50 89 LYS A O 1
ATOM 757 N N . ARG A 1 90 ? -3.626 -2.354 -15.828 1.00 82.06 90 ARG A N 1
ATOM 758 C CA . ARG A 1 90 ? -4.284 -3.255 -14.887 1.00 82.06 90 ARG A CA 1
ATOM 759 C C . ARG A 1 90 ? -4.868 -4.450 -15.629 1.00 82.06 90 ARG A C 1
ATOM 761 O O . ARG A 1 90 ? -5.577 -4.282 -16.623 1.00 82.06 90 ARG A O 1
ATOM 768 N N . PHE A 1 91 ? -4.621 -5.650 -15.121 1.00 72.94 91 PHE A N 1
ATOM 769 C CA . PHE A 1 91 ? -5.258 -6.853 -15.641 1.00 72.94 91 PHE A CA 1
ATOM 770 C C . PHE A 1 91 ? -6.793 -6.739 -15.552 1.00 72.94 91 PHE A C 1
ATOM 772 O O . PHE A 1 91 ? -7.334 -6.336 -14.523 1.00 72.94 91 PHE A O 1
ATOM 779 N N . GLY A 1 92 ? -7.493 -7.065 -16.643 1.00 77.38 92 GLY A N 1
ATOM 780 C CA . GLY A 1 92 ? -8.957 -6.974 -16.738 1.00 77.38 92 GLY A CA 1
ATOM 781 C C . GLY A 1 92 ? -9.524 -5.587 -17.079 1.00 77.38 92 GLY A C 1
ATOM 782 O O . GLY A 1 92 ? -10.740 -5.456 -17.175 1.00 77.38 92 GLY A O 1
ATOM 783 N N . TYR A 1 93 ? -8.684 -4.563 -17.291 1.00 75.88 93 TYR A N 1
ATOM 784 C CA . TYR A 1 93 ? -9.124 -3.210 -17.661 1.00 75.88 93 TYR A CA 1
ATOM 785 C C . TYR A 1 93 ? -8.343 -2.679 -18.871 1.00 75.88 93 TYR A C 1
ATOM 787 O O . TYR A 1 93 ? -7.269 -2.097 -18.738 1.00 75.88 93 TYR A O 1
ATOM 795 N N . GLU A 1 94 ? -8.901 -2.843 -20.070 1.00 69.75 94 GLU A N 1
ATOM 796 C CA . GLU A 1 94 ? -8.187 -2.585 -21.334 1.00 69.75 94 GLU A CA 1
ATOM 797 C C . GLU A 1 94 ? -7.907 -1.097 -21.614 1.00 69.75 94 GLU A C 1
ATOM 799 O O . GLU A 1 94 ? -6.917 -0.766 -22.272 1.00 69.75 94 GLU A O 1
ATOM 804 N N . ASN A 1 95 ? -8.741 -0.203 -21.071 1.00 77.38 95 ASN A N 1
ATOM 805 C CA . ASN A 1 95 ? -8.715 1.236 -21.363 1.00 77.38 95 ASN A CA 1
ATOM 806 C C . ASN A 1 95 ? -7.994 2.082 -20.304 1.00 77.38 95 ASN A C 1
ATOM 808 O O . ASN A 1 95 ? -7.943 3.306 -20.433 1.00 77.38 95 ASN A O 1
ATOM 812 N N . LEU A 1 96 ? -7.457 1.467 -19.247 1.00 80.31 96 LEU A N 1
ATOM 813 C CA . LEU A 1 96 ? -6.794 2.192 -18.166 1.00 80.31 96 LEU A CA 1
ATOM 814 C C . LEU A 1 96 ? -5.276 2.044 -18.272 1.00 80.31 96 LEU A C 1
ATOM 816 O O . LEU A 1 96 ? -4.740 0.935 -18.274 1.00 80.31 96 LEU A O 1
ATOM 820 N N . THR A 1 97 ? -4.592 3.181 -18.366 1.00 82.00 97 THR A N 1
ATOM 821 C CA . THR A 1 97 ? -3.137 3.247 -18.503 1.00 82.00 97 THR A CA 1
ATOM 822 C C . THR A 1 97 ? -2.563 4.264 -17.537 1.00 82.00 97 THR A C 1
ATOM 824 O O . THR A 1 97 ? -3.025 5.409 -17.473 1.00 82.00 97 THR A O 1
ATOM 827 N N . TRP A 1 98 ? -1.499 3.858 -16.856 1.00 84.81 98 TRP A N 1
ATOM 828 C CA . TRP A 1 98 ? -0.705 4.715 -15.990 1.00 84.81 98 TRP A CA 1
ATOM 829 C C . TRP A 1 98 ? 0.662 4.901 -16.621 1.00 84.81 98 TRP A C 1
ATOM 831 O O . TRP A 1 98 ? 1.263 3.947 -17.107 1.00 84.81 98 TRP A O 1
ATOM 841 N N . THR A 1 99 ? 1.144 6.135 -16.637 1.00 85.38 99 THR A N 1
ATOM 842 C CA . THR A 1 99 ? 2.464 6.483 -17.147 1.00 85.38 99 THR A CA 1
ATOM 843 C C . THR A 1 99 ? 3.262 7.127 -16.032 1.00 85.38 99 THR A C 1
ATOM 845 O O . THR A 1 99 ? 2.902 8.200 -15.545 1.00 85.38 99 THR A O 1
ATOM 848 N N . THR A 1 100 ? 4.365 6.491 -15.661 1.00 83.94 100 THR A N 1
ATOM 849 C CA . THR A 1 100 ? 5.253 6.955 -14.597 1.00 83.94 100 THR A CA 1
ATOM 850 C C . THR A 1 100 ? 6.604 7.315 -15.189 1.00 83.94 100 THR A C 1
ATOM 852 O O . THR A 1 100 ? 7.198 6.514 -15.903 1.00 83.94 100 THR A O 1
ATOM 855 N N . CYS A 1 101 ? 7.082 8.526 -14.917 1.00 86.19 101 CYS A N 1
ATOM 856 C CA . CYS A 1 101 ? 8.382 9.037 -15.338 1.00 86.19 101 CYS A CA 1
ATOM 857 C C . CYS A 1 101 ? 9.277 9.247 -14.115 1.00 86.19 101 CYS A C 1
ATOM 859 O O . CYS A 1 101 ? 8.914 10.008 -13.218 1.00 86.19 101 CYS A O 1
ATOM 861 N N . LEU A 1 102 ? 10.458 8.635 -14.123 1.00 85.00 102 LEU A N 1
ATOM 862 C CA . LEU A 1 102 ? 11.529 8.869 -13.161 1.00 85.00 102 LEU A CA 1
ATOM 863 C C . LEU A 1 102 ? 12.695 9.577 -13.859 1.00 85.00 102 LEU A C 1
ATOM 865 O O . LEU A 1 102 ? 13.130 9.132 -14.921 1.00 85.00 102 LEU A O 1
ATOM 869 N N . ILE A 1 103 ? 13.201 10.647 -13.247 1.00 89.19 103 ILE A N 1
ATOM 870 C CA . ILE A 1 103 ? 14.428 11.344 -13.648 1.00 89.19 103 ILE A CA 1
ATOM 871 C C . ILE A 1 103 ? 15.405 11.293 -12.465 1.00 89.19 103 ILE A C 1
ATOM 873 O O . ILE A 1 103 ? 15.258 12.101 -11.538 1.00 89.19 103 ILE A O 1
ATOM 877 N N . PRO A 1 104 ? 16.349 10.331 -12.439 1.00 87.06 104 PRO A N 1
ATOM 878 C CA . PRO A 1 104 ? 17.236 10.119 -11.300 1.00 87.06 104 PRO A CA 1
ATOM 879 C C . PRO A 1 104 ? 18.102 11.328 -10.953 1.00 87.06 104 PRO A C 1
ATOM 881 O O . PRO A 1 104 ? 18.162 11.690 -9.781 1.00 87.06 104 PRO A O 1
ATOM 884 N N . SER A 1 105 ? 18.724 11.998 -11.933 1.00 88.56 105 SER A N 1
ATOM 885 C CA . SER A 1 105 ? 19.628 13.125 -11.633 1.00 88.56 105 SER A CA 1
ATOM 886 C C . SER A 1 105 ? 18.923 14.304 -10.955 1.00 88.56 105 SER A C 1
ATOM 888 O O . SER A 1 105 ? 19.535 15.037 -10.179 1.00 88.56 105 SER A O 1
ATOM 890 N N . ALA A 1 106 ? 17.625 14.467 -11.217 1.00 88.00 106 ALA A N 1
ATOM 891 C CA . ALA A 1 106 ? 16.800 15.526 -10.655 1.00 88.00 106 ALA A CA 1
ATOM 892 C C . ALA A 1 106 ? 15.989 15.076 -9.426 1.00 88.00 106 ALA A C 1
ATOM 894 O O . ALA A 1 106 ? 15.296 15.901 -8.834 1.00 88.00 106 ALA A O 1
ATOM 895 N N . ASN A 1 107 ? 16.032 13.788 -9.052 1.00 81.88 107 ASN A N 1
ATOM 896 C CA . ASN A 1 107 ? 15.122 13.176 -8.073 1.00 81.88 107 ASN A CA 1
ATOM 897 C C . ASN A 1 107 ? 13.637 13.487 -8.355 1.00 81.88 107 ASN A C 1
ATOM 899 O O . ASN A 1 107 ? 12.840 13.685 -7.437 1.00 81.88 107 ASN A O 1
ATOM 903 N N . VAL A 1 108 ? 13.255 13.551 -9.635 1.00 81.69 10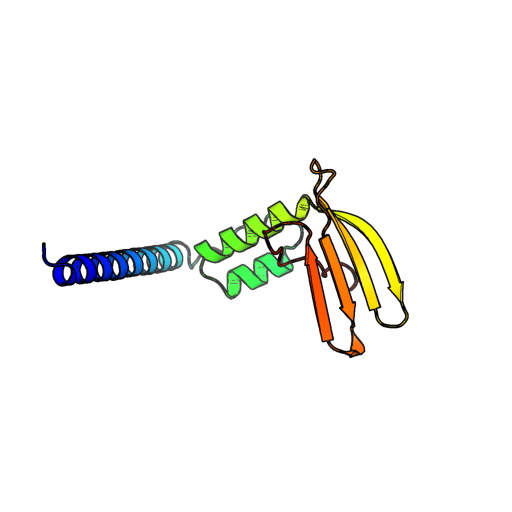8 VAL A N 1
ATOM 904 C CA . VAL A 1 108 ? 11.881 13.871 -10.043 1.00 81.69 108 VAL A CA 1
ATOM 905 C C . VA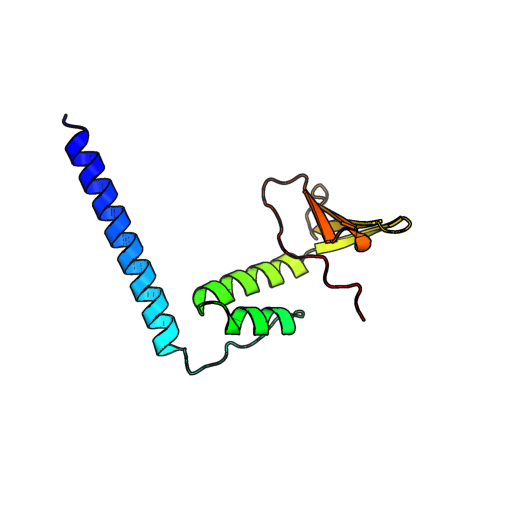L A 1 108 ? 11.121 12.591 -10.364 1.00 81.69 108 VAL A C 1
ATOM 907 O O . VAL A 1 108 ? 11.548 11.788 -11.194 1.00 81.69 108 VAL A O 1
ATOM 910 N N . PHE A 1 109 ? 9.948 12.451 -9.751 1.00 81.50 109 PHE A N 1
ATOM 911 C CA . PHE A 1 109 ? 8.980 11.398 -10.027 1.00 81.50 109 PHE A CA 1
ATOM 912 C C . PHE A 1 109 ? 7.651 12.025 -10.453 1.00 81.50 109 PHE A C 1
ATOM 914 O O . PHE A 1 109 ? 7.042 12.775 -9.693 1.00 81.50 109 PHE A O 1
ATOM 921 N N . ASN A 1 110 ? 7.195 11.712 -11.665 1.00 79.69 110 ASN A N 1
ATOM 922 C CA . ASN A 1 110 ? 5.916 12.176 -12.195 1.00 79.69 110 ASN A CA 1
ATOM 923 C C . ASN A 1 110 ? 5.040 10.978 -12.557 1.00 79.69 110 ASN A C 1
ATOM 925 O O . ASN A 1 110 ? 5.430 10.166 -13.393 1.00 79.69 110 ASN A O 1
ATOM 929 N N . ALA A 1 111 ? 3.837 10.908 -11.995 1.00 75.69 111 ALA A N 1
ATOM 930 C CA . ALA A 1 111 ? 2.835 9.914 -12.361 1.00 75.69 111 ALA A CA 1
ATOM 931 C C . ALA A 1 111 ? 1.647 10.599 -13.042 1.00 75.69 111 ALA A C 1
ATOM 933 O O . ALA A 1 111 ? 1.102 11.583 -12.539 1.00 75.69 111 ALA A O 1
ATOM 934 N N . ARG A 1 112 ? 1.237 10.076 -14.198 1.00 78.12 112 ARG A N 1
ATOM 935 C CA . ARG A 1 112 ? 0.031 10.497 -14.909 1.00 78.12 112 ARG A CA 1
ATOM 936 C C . ARG A 1 112 ? -0.852 9.282 -15.137 1.00 78.12 112 ARG A C 1
ATOM 938 O O . ARG A 1 112 ? -0.405 8.285 -15.693 1.00 78.12 112 ARG A O 1
ATOM 945 N N . ALA A 1 113 ? -2.112 9.393 -14.750 1.00 75.38 113 ALA A N 1
ATOM 946 C CA . ALA A 1 113 ? -3.120 8.376 -15.000 1.00 75.38 113 ALA A CA 1
ATOM 947 C C . ALA A 1 113 ? -4.246 8.961 -15.850 1.00 75.38 113 ALA A C 1
ATOM 949 O O . ALA A 1 113 ? -4.540 10.155 -15.766 1.00 75.38 113 ALA A O 1
ATOM 950 N N . ASN A 1 114 ? -4.899 8.118 -16.646 1.00 72.50 114 ASN A N 1
ATOM 951 C CA . ASN A 1 114 ? -6.163 8.471 -17.293 1.00 72.50 114 ASN A CA 1
ATOM 952 C C . ASN A 1 114 ? -7.393 8.152 -16.414 1.00 72.50 114 ASN A C 1
ATOM 954 O O . ASN A 1 114 ? -8.523 8.233 -16.888 1.00 72.50 114 ASN A O 1
ATOM 958 N N . CYS A 1 115 ? -7.182 7.823 -15.135 1.00 63.66 115 CYS A N 1
ATOM 959 C CA . CYS A 1 115 ? -8.222 7.561 -14.144 1.00 63.66 115 CYS A CA 1
ATOM 960 C C . CYS A 1 115 ? -8.152 8.534 -12.957 1.00 63.66 115 CYS A C 1
ATOM 962 O O . CYS A 1 115 ? -7.093 9.062 -12.627 1.00 63.66 115 CYS A O 1
ATOM 964 N N . LEU A 1 116 ? -9.280 8.707 -12.262 1.00 53.44 116 LEU A N 1
ATOM 965 C CA . LEU A 1 116 ? -9.421 9.623 -11.121 1.00 53.44 116 LEU A CA 1
ATOM 966 C C . LEU A 1 116 ? -8.701 9.167 -9.841 1.00 53.44 116 LEU A C 1
ATOM 968 O O . LEU A 1 116 ? -8.606 9.951 -8.900 1.00 53.44 116 LEU A O 1
ATOM 972 N N . ARG A 1 117 ? -8.214 7.919 -9.776 1.00 54.88 117 ARG A N 1
ATOM 973 C CA . ARG A 1 117 ? -7.517 7.396 -8.594 1.00 54.88 117 ARG A CA 1
ATOM 974 C C . ARG A 1 117 ? -5.997 7.492 -8.796 1.00 54.88 117 ARG A C 1
ATOM 976 O O . ARG A 1 117 ? -5.471 6.780 -9.655 1.00 54.88 117 ARG A O 1
ATOM 983 N N . PRO A 1 118 ? -5.286 8.354 -8.049 1.00 50.38 118 PRO A N 1
ATOM 984 C CA . PRO A 1 118 ? -3.829 8.357 -8.062 1.00 50.38 118 PRO A CA 1
ATOM 985 C C . PRO A 1 118 ? -3.320 7.060 -7.419 1.00 50.38 118 PRO A C 1
ATOM 987 O O . PRO A 1 118 ? -3.707 6.740 -6.299 1.00 50.38 118 PRO A O 1
ATOM 990 N N . GLN A 1 119 ? -2.480 6.313 -8.135 1.00 54.78 119 GLN A N 1
ATOM 991 C CA . GLN A 1 119 ? -1.749 5.167 -7.586 1.00 54.78 119 GLN A CA 1
ATOM 992 C C . GLN A 1 119 ? -0.381 5.628 -7.116 1.00 54.78 119 GLN A C 1
ATOM 994 O O . GLN A 1 119 ? 0.305 6.382 -7.809 1.00 54.78 119 GLN A O 1
ATOM 999 N N . VAL A 1 120 ? -0.030 5.224 -5.900 1.00 53.94 120 VAL A N 1
ATOM 1000 C CA . VAL A 1 120 ? 1.056 5.841 -5.130 1.00 53.94 120 VAL A CA 1
ATOM 1001 C C . VAL A 1 120 ? 2.355 5.031 -5.223 1.00 53.94 120 VAL A C 1
ATOM 1003 O O . VAL A 1 120 ? 3.416 5.542 -4.874 1.00 53.94 120 VAL A O 1
ATOM 1006 N N . PHE A 1 121 ? 2.328 3.799 -5.745 1.00 52.91 121 PHE A N 1
ATOM 1007 C CA . PHE A 1 121 ? 3.448 2.875 -5.559 1.00 52.91 121 PHE A CA 1
ATOM 1008 C C . PHE A 1 121 ? 3.786 2.038 -6.794 1.00 52.91 121 PHE A C 1
ATOM 1010 O O . PHE A 1 121 ? 3.468 0.864 -6.821 1.00 52.91 121 PHE A O 1
ATOM 1017 N N . LEU A 1 122 ? 4.536 2.568 -7.769 1.00 49.84 122 LEU A N 1
ATOM 1018 C CA . LEU A 1 122 ? 5.328 1.685 -8.645 1.00 49.84 122 LEU A CA 1
ATOM 1019 C C . LEU A 1 122 ? 6.473 2.410 -9.366 1.00 49.84 122 LEU A C 1
ATOM 1021 O O . LEU A 1 122 ? 6.397 2.687 -10.556 1.00 49.84 122 LEU A O 1
ATOM 1025 N N . VAL A 1 123 ? 7.570 2.672 -8.646 1.00 45.34 123 VAL A N 1
ATOM 1026 C CA . VAL A 1 123 ? 8.937 2.539 -9.189 1.00 45.34 123 VAL A CA 1
ATOM 1027 C C . VAL A 1 123 ? 9.798 1.925 -8.085 1.00 45.34 123 VAL A C 1
ATOM 1029 O O . VAL A 1 123 ? 10.436 2.624 -7.309 1.00 45.34 123 VAL A O 1
ATOM 1032 N N . ALA A 1 124 ? 9.761 0.600 -7.962 1.00 40.88 124 ALA A N 1
ATOM 1033 C CA . ALA A 1 124 ? 10.605 -0.136 -7.015 1.00 40.88 124 ALA A CA 1
ATOM 1034 C C . ALA A 1 124 ? 11.231 -1.394 -7.641 1.00 40.88 124 ALA A C 1
ATOM 1036 O O . ALA A 1 124 ? 11.565 -2.334 -6.930 1.00 40.88 124 ALA A O 1
ATOM 1037 N N . THR A 1 125 ? 11.380 -1.443 -8.971 1.00 38.88 125 THR A N 1
ATOM 1038 C CA . THR A 1 125 ? 11.850 -2.656 -9.667 1.00 38.88 125 THR A CA 1
ATOM 1039 C C . THR A 1 125 ? 13.143 -2.488 -10.469 1.00 38.88 125 THR A C 1
ATOM 1041 O O . THR A 1 125 ? 13.549 -3.439 -11.127 1.00 38.88 125 THR A O 1
ATOM 1044 N N . HIS A 1 126 ? 13.837 -1.343 -10.411 1.00 36.56 126 HIS A N 1
ATOM 1045 C CA . HIS A 1 126 ? 15.155 -1.164 -11.059 1.00 36.56 126 HIS A CA 1
ATOM 1046 C C . HIS A 1 126 ? 16.258 -0.766 -10.069 1.00 36.56 126 HIS A C 1
ATOM 1048 O O . HIS A 1 126 ? 17.014 0.180 -10.270 1.00 36.56 126 HIS A O 1
ATOM 1054 N N . SER A 1 127 ? 16.354 -1.511 -8.973 1.00 29.56 127 SER A N 1
ATOM 1055 C CA . SER A 1 127 ? 17.575 -1.590 -8.167 1.00 29.56 127 SER A CA 1
ATOM 1056 C C . SER A 1 127 ? 17.706 -3.018 -7.646 1.00 29.56 127 SER A C 1
ATOM 1058 O O . SER A 1 127 ? 17.314 -3.320 -6.522 1.00 29.56 127 SER A O 1
ATOM 1060 N N . VAL A 1 128 ? 18.186 -3.900 -8.522 1.00 32.38 128 VAL A N 1
ATOM 1061 C CA . VAL A 1 128 ? 18.908 -5.121 -8.148 1.00 32.38 128 VAL A CA 1
ATOM 1062 C C . VAL A 1 128 ? 20.268 -5.025 -8.813 1.00 32.38 128 VAL A C 1
ATOM 1064 O O . VAL A 1 128 ? 20.280 -4.663 -10.011 1.00 32.38 128 VAL A O 1
#

Organism: NCBI:txid168575

Foldseek 3Di:
DDVVVVVVVVVVVVVVVVVVVVVVLVVQCVVCVVPQDDDDAPPSVVLVVCSVPHGPVVSVVVSVLRVQCVQKDFPDWDDDPQKIWTWIDGPPDPPKIKIWIARVVVRDIDIDIPDPDDRDDDDDPPDD

Solvent-accessible surface area (backbone atoms only — not comparable to full-atom values): 7828 Å² total; per-residue (Å²): 134,71,66,69,61,57,53,52,54,50,51,54,51,49,54,53,50,52,51,51,51,54,51,51,51,52,49,49,37,61,78,42,62,90,52,83,78,85,75,85,63,95,56,45,70,58,50,52,51,36,58,72,77,39,57,67,69,56,28,51,54,53,49,52,51,55,58,57,50,68,45,49,40,82,77,44,77,46,79,50,103,61,37,41,36,39,32,34,33,42,74,97,40,93,88,49,51,37,40,36,37,39,26,69,93,74,74,42,79,47,80,49,60,82,58,96,70,87,81,90,78,84,90,85,82,90,83,128